Protein AF-A0A957BUR0-F1 (afdb_monomer_lite)

Structure (mmCIF, N/CA/C/O backbone):
data_AF-A0A957BUR0-F1
#
_entry.id   AF-A0A957BUR0-F1
#
loop_
_atom_site.group_PDB
_atom_site.id
_atom_site.type_symbol
_atom_site.label_atom_id
_atom_site.label_alt_id
_atom_site.label_comp_id
_atom_site.label_asym_id
_atom_site.label_entity_id
_atom_site.label_seq_id
_atom_site.pdbx_PDB_ins_code
_atom_site.Cartn_x
_atom_site.Cartn_y
_atom_site.Cartn_z
_atom_site.occupancy
_atom_site.B_iso_or_equiv
_atom_site.auth_seq_id
_atom_site.auth_comp_id
_atom_site.auth_asym_id
_atom_site.auth_atom_id
_atom_site.pdbx_PDB_model_num
ATOM 1 N N . MET A 1 1 ? -17.452 -7.408 25.838 1.00 41.84 1 MET A N 1
ATOM 2 C CA . MET A 1 1 ? -17.444 -6.812 24.484 1.00 41.84 1 MET A CA 1
ATOM 3 C C . MET A 1 1 ? -16.628 -5.535 24.554 1.00 41.84 1 MET A C 1
ATOM 5 O O . MET A 1 1 ? -17.113 -4.555 25.102 1.00 41.84 1 MET A O 1
ATOM 9 N N . THR A 1 2 ? -15.373 -5.565 24.116 1.00 44.69 2 THR A N 1
ATOM 10 C CA . THR A 1 2 ? -14.515 -4.371 24.106 1.00 44.69 2 THR A CA 1
ATOM 11 C C . THR A 1 2 ? -14.832 -3.577 22.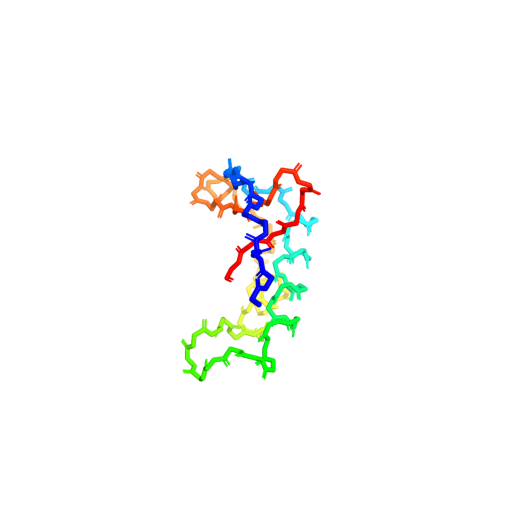845 1.00 44.69 2 THR A C 1
ATOM 13 O O . THR A 1 2 ? -14.777 -4.134 21.750 1.00 44.69 2 THR A O 1
ATOM 16 N N . ALA A 1 3 ? -15.209 -2.308 22.990 1.00 47.19 3 ALA A N 1
ATOM 17 C CA . ALA A 1 3 ? -15.388 -1.421 21.850 1.00 47.19 3 ALA A CA 1
ATOM 18 C C . ALA A 1 3 ? -14.048 -1.287 21.109 1.00 47.19 3 ALA A C 1
ATOM 20 O O . ALA A 1 3 ? -13.039 -0.921 21.711 1.00 47.19 3 ALA A O 1
ATOM 21 N N . VAL A 1 4 ? -14.029 -1.603 19.814 1.00 59.88 4 VAL A N 1
ATOM 22 C CA . VAL A 1 4 ? -12.891 -1.277 18.952 1.00 59.88 4 VAL A CA 1
ATOM 23 C C . VAL A 1 4 ? -12.919 0.234 18.761 1.00 59.88 4 VAL A C 1
ATOM 25 O O . VAL A 1 4 ? -13.862 0.766 18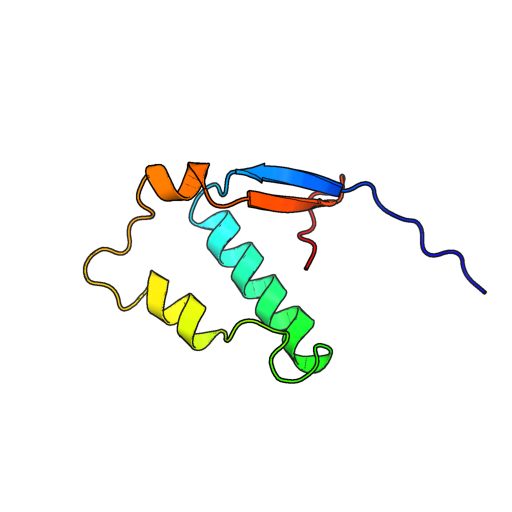.177 1.00 59.88 4 VAL A O 1
ATOM 28 N N . ALA A 1 5 ? -11.919 0.937 19.288 1.00 60.34 5 ALA A N 1
ATOM 29 C CA . ALA A 1 5 ? -11.751 2.352 19.000 1.00 60.34 5 ALA A CA 1
ATOM 30 C C . ALA A 1 5 ? -11.509 2.511 17.492 1.00 60.34 5 ALA A C 1
ATOM 32 O O . ALA A 1 5 ? -10.505 2.033 16.960 1.00 60.34 5 ALA A O 1
ATOM 33 N N . LEU A 1 6 ? -12.453 3.145 16.794 1.00 66.50 6 LEU A N 1
ATOM 34 C CA . LEU A 1 6 ? -12.286 3.486 15.388 1.00 66.50 6 LEU A CA 1
ATOM 35 C C . LEU A 1 6 ? -11.311 4.656 15.308 1.00 66.50 6 LEU A C 1
ATOM 37 O O . LEU A 1 6 ? -11.651 5.784 15.662 1.00 66.50 6 LEU A O 1
ATOM 41 N N . ASN A 1 7 ? -10.090 4.385 14.856 1.00 75.94 7 ASN A N 1
ATOM 42 C CA . ASN A 1 7 ? -9.166 5.454 14.514 1.00 75.94 7 ASN A CA 1
ATOM 43 C C . ASN A 1 7 ? -9.666 6.128 13.230 1.00 75.94 7 ASN A C 1
ATOM 45 O O . ASN A 1 7 ? -9.833 5.428 12.226 1.00 75.94 7 ASN A O 1
ATOM 49 N N . PRO A 1 8 ? -9.892 7.455 13.229 1.00 84.44 8 PRO A N 1
ATOM 50 C CA . PRO A 1 8 ? -10.274 8.162 12.019 1.00 84.44 8 PRO A CA 1
ATOM 51 C C . PRO A 1 8 ? -9.243 7.912 10.919 1.00 84.44 8 PRO A C 1
ATOM 53 O O . PRO A 1 8 ? -8.035 7.909 11.178 1.00 84.44 8 PRO A O 1
ATOM 56 N N . THR A 1 9 ? -9.721 7.696 9.698 1.00 91.25 9 THR A N 1
ATOM 57 C CA . THR A 1 9 ? -8.858 7.494 8.535 1.00 91.25 9 THR A CA 1
ATOM 58 C C . THR A 1 9 ? -8.788 8.758 7.700 1.00 91.25 9 THR A C 1
ATOM 60 O O . THR A 1 9 ? -9.813 9.375 7.408 1.00 91.25 9 THR A O 1
ATOM 63 N N . VAL A 1 10 ? -7.589 9.094 7.251 1.00 93.69 10 VAL A N 1
ATOM 64 C CA . VAL A 1 10 ? -7.340 10.114 6.234 1.00 93.69 10 VAL A CA 1
ATOM 65 C C . VAL A 1 10 ? -6.831 9.435 4.971 1.00 93.69 10 VAL A C 1
ATOM 67 O O . VAL A 1 10 ? -6.287 8.332 5.029 1.00 93.69 10 VAL A O 1
ATOM 70 N N . SER A 1 11 ? -7.010 10.081 3.820 1.00 93.38 11 SER A N 1
ATOM 71 C CA . SER A 1 11 ? -6.360 9.637 2.588 1.00 93.38 11 SER A CA 1
ATOM 72 C C . SER A 1 11 ? -5.362 10.674 2.104 1.00 93.38 11 SER A C 1
ATOM 74 O O . SER A 1 11 ? -5.594 11.880 2.228 1.00 93.38 11 SER A O 1
ATOM 76 N N . ARG A 1 12 ? -4.273 10.210 1.495 1.00 92.69 12 ARG A N 1
ATOM 77 C CA . ARG A 1 12 ? -3.253 11.067 0.880 1.00 92.69 12 ARG A CA 1
ATOM 78 C C . ARG A 1 12 ? -2.692 10.448 -0.406 1.00 92.69 12 ARG A C 1
ATOM 80 O O . ARG A 1 12 ? -2.883 9.250 -0.625 1.00 92.69 12 ARG A O 1
ATOM 87 N N . PRO A 1 13 ? -2.048 11.248 -1.276 1.00 92.12 13 PRO A N 1
ATOM 88 C CA . PRO A 1 13 ? -1.367 10.732 -2.458 1.00 92.12 13 PRO A CA 1
ATOM 89 C C . PRO A 1 13 ? -0.234 9.775 -2.071 1.00 92.12 13 PRO A C 1
ATOM 91 O O . PRO A 1 13 ? 0.391 9.938 -1.018 1.00 92.12 13 PRO A O 1
ATOM 94 N N . PHE A 1 14 ? 0.031 8.801 -2.934 1.00 90.12 14 PHE A N 1
ATOM 95 C CA . PHE A 1 14 ? 1.198 7.929 -2.834 1.00 90.12 14 PHE A CA 1
ATOM 96 C C . PHE A 1 14 ? 2.487 8.720 -3.094 1.00 90.12 14 PHE A C 1
ATOM 98 O O . PHE A 1 14 ? 2.594 9.431 -4.093 1.00 90.12 14 PHE A O 1
ATOM 105 N N . ALA A 1 15 ? 3.463 8.590 -2.201 1.00 88.75 15 ALA A N 1
ATOM 106 C CA . ALA A 1 15 ? 4.615 9.478 -2.089 1.00 88.75 15 ALA A CA 1
ATOM 107 C C . ALA A 1 15 ? 5.963 8.757 -2.250 1.00 88.75 15 ALA A C 1
ATOM 109 O O . ALA A 1 15 ? 6.952 9.143 -1.633 1.00 88.75 15 ALA A O 1
ATOM 110 N N . GLY A 1 16 ? 6.039 7.735 -3.105 1.00 86.00 16 GLY A N 1
ATOM 111 C CA . GLY A 1 16 ? 7.332 7.182 -3.510 1.00 86.00 16 GLY A CA 1
ATOM 112 C C . GLY A 1 16 ? 7.716 5.874 -2.823 1.00 86.00 16 GLY A C 1
ATOM 113 O O . GLY A 1 16 ? 6.876 5.022 -2.543 1.00 86.00 16 GLY A O 1
ATOM 114 N N . GLU A 1 17 ? 9.018 5.712 -2.593 1.00 87.81 17 GLU A N 1
ATOM 115 C CA . GLU A 1 17 ? 9.622 4.460 -2.119 1.00 87.81 17 GLU A CA 1
ATOM 116 C C . GLU A 1 17 ? 9.168 4.070 -0.705 1.00 87.81 17 GLU A C 1
ATOM 118 O O . GLU A 1 17 ? 8.831 2.912 -0.473 1.00 87.81 17 GLU A O 1
ATOM 123 N N . ASP A 1 18 ? 9.079 5.021 0.226 1.00 91.62 18 ASP A N 1
ATOM 124 C CA . ASP A 1 18 ? 8.650 4.723 1.600 1.00 91.62 18 ASP A CA 1
ATOM 125 C C . ASP A 1 18 ? 7.238 4.128 1.627 1.00 91.62 18 ASP A C 1
ATOM 127 O O . ASP A 1 18 ? 6.952 3.158 2.331 1.00 91.62 18 ASP A O 1
ATOM 131 N N . ASP A 1 19 ? 6.349 4.674 0.802 1.00 91.75 19 ASP A N 1
ATOM 132 C CA . ASP A 1 19 ? 4.993 4.166 0.653 1.00 91.75 19 ASP A CA 1
ATOM 133 C C . ASP A 1 19 ? 4.948 2.828 -0.078 1.00 91.75 19 ASP A C 1
ATOM 135 O O . ASP A 1 19 ? 4.131 1.973 0.269 1.00 91.75 19 ASP A O 1
ATOM 139 N N . PHE A 1 20 ? 5.840 2.615 -1.050 1.00 91.25 20 PHE A N 1
ATOM 140 C CA . PHE A 1 20 ? 5.992 1.311 -1.683 1.00 91.25 20 PHE A CA 1
ATOM 141 C C . PHE A 1 20 ? 6.290 0.227 -0.636 1.00 91.25 20 PHE A C 1
ATOM 143 O O . PHE A 1 20 ? 5.624 -0.813 -0.613 1.00 91.25 20 PHE A O 1
ATOM 150 N N . GLN A 1 21 ? 7.232 0.500 0.273 1.00 92.88 21 GLN A N 1
ATOM 151 C CA . GLN A 1 21 ? 7.594 -0.420 1.352 1.00 92.88 21 GLN A CA 1
ATOM 152 C C . GLN A 1 21 ? 6.468 -0.584 2.378 1.00 92.88 21 GLN A C 1
ATOM 154 O O . GLN A 1 21 ? 6.191 -1.700 2.819 1.00 92.88 21 GLN A O 1
ATOM 159 N N . ARG A 1 22 ? 5.756 0.493 2.731 1.00 95.62 22 ARG A N 1
ATOM 160 C CA . ARG A 1 22 ? 4.616 0.415 3.662 1.00 95.62 22 ARG A CA 1
ATOM 161 C C . ARG A 1 22 ? 3.472 -0.435 3.109 1.00 95.62 22 ARG A C 1
ATOM 163 O O . ARG A 1 22 ? 2.926 -1.248 3.851 1.00 95.62 22 ARG A O 1
ATOM 170 N N . VAL A 1 23 ? 3.130 -0.290 1.827 1.00 94.50 23 VAL A N 1
ATOM 171 C CA . VAL A 1 23 ? 2.117 -1.140 1.174 1.00 94.50 23 VAL A CA 1
ATOM 172 C C . VAL A 1 23 ? 2.593 -2.588 1.135 1.00 94.50 23 VAL A C 1
ATOM 174 O O . VAL A 1 23 ? 1.843 -3.486 1.507 1.00 94.50 23 VAL A O 1
ATOM 177 N N . ARG A 1 24 ? 3.857 -2.827 0.770 1.00 95.12 24 ARG A N 1
ATOM 178 C CA . ARG A 1 24 ? 4.447 -4.171 0.777 1.00 95.12 24 ARG A CA 1
ATOM 179 C C . ARG A 1 24 ? 4.333 -4.845 2.149 1.00 95.12 24 ARG A C 1
ATOM 181 O O . ARG A 1 24 ? 3.914 -5.998 2.227 1.00 95.12 24 ARG A O 1
ATOM 188 N N . ASN A 1 25 ? 4.654 -4.121 3.222 1.00 95.75 25 ASN A N 1
ATOM 189 C CA . ASN A 1 25 ? 4.534 -4.621 4.592 1.00 95.75 25 ASN A CA 1
ATOM 190 C C . ASN A 1 25 ? 3.079 -4.914 4.968 1.00 95.75 25 ASN A C 1
ATOM 192 O O . ASN A 1 25 ? 2.816 -5.974 5.526 1.00 95.75 25 ASN A O 1
ATOM 196 N N . LEU A 1 26 ? 2.129 -4.048 4.595 1.00 95.19 26 LEU A N 1
ATOM 197 C CA . LEU A 1 26 ? 0.700 -4.306 4.801 1.00 95.19 26 LEU A CA 1
ATO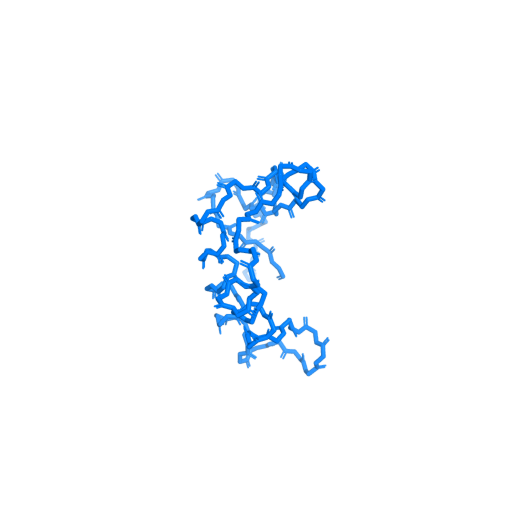M 198 C C . LEU A 1 26 ? 0.257 -5.611 4.120 1.00 95.19 26 LEU A C 1
ATOM 200 O O . LEU A 1 26 ? -0.423 -6.425 4.744 1.00 95.19 26 LEU A O 1
ATOM 204 N N . LEU A 1 27 ? 0.668 -5.844 2.869 1.00 94.88 27 LEU A N 1
ATOM 205 C CA . LEU A 1 27 ? 0.328 -7.070 2.138 1.00 94.88 27 LEU A CA 1
ATOM 206 C C . LEU A 1 27 ? 0.890 -8.317 2.836 1.00 94.88 27 LEU A C 1
ATOM 208 O O . LEU A 1 27 ? 0.188 -9.321 2.936 1.00 94.88 27 LEU A O 1
ATOM 212 N N . ILE A 1 28 ? 2.119 -8.250 3.359 1.00 95.12 28 ILE A N 1
ATOM 213 C CA . ILE A 1 28 ? 2.744 -9.343 4.125 1.00 95.12 28 ILE A CA 1
ATOM 214 C C . ILE A 1 28 ? 2.014 -9.577 5.453 1.00 95.12 28 ILE A C 1
ATOM 216 O O . ILE A 1 28 ? 1.657 -10.714 5.756 1.00 95.12 28 ILE A O 1
ATOM 220 N N . GLU A 1 29 ? 1.779 -8.517 6.232 1.00 94.50 29 GLU A N 1
ATOM 221 C CA . GLU A 1 29 ? 1.130 -8.584 7.549 1.00 94.50 29 GLU A CA 1
ATOM 222 C C . GLU A 1 29 ? -0.281 -9.172 7.465 1.00 94.50 29 GLU A C 1
ATOM 224 O O . GLU A 1 29 ? -0.697 -9.928 8.343 1.00 94.50 29 GLU A O 1
ATOM 229 N N . THR A 1 30 ? -1.016 -8.843 6.403 1.00 93.62 30 THR A N 1
ATOM 230 C CA . THR A 1 30 ? -2.415 -9.254 6.228 1.00 93.62 30 THR A CA 1
ATOM 231 C C . THR A 1 30 ? -2.573 -10.586 5.496 1.00 93.62 30 THR A C 1
ATOM 233 O O . THR A 1 30 ? -3.596 -11.246 5.655 1.00 93.62 30 THR A O 1
ATOM 236 N N . TYR A 1 31 ? -1.557 -11.057 4.764 1.00 93.06 31 TYR A N 1
ATOM 237 C CA . TYR A 1 31 ? -1.601 -12.333 4.040 1.00 93.06 31 TYR A CA 1
ATOM 238 C C . TYR A 1 31 ? -2.160 -13.530 4.836 1.00 93.06 31 TYR A C 1
ATOM 240 O O . TYR A 1 31 ? -3.031 -14.212 4.298 1.00 93.06 31 TYR A O 1
ATOM 248 N N . PRO A 1 32 ? -1.742 -13.807 6.089 1.00 93.50 32 PRO A N 1
ATOM 249 C CA . PRO A 1 32 ? -2.236 -14.974 6.825 1.00 93.50 32 PRO A CA 1
ATOM 250 C C . PRO A 1 32 ? -3.696 -14.865 7.292 1.00 93.50 32 PRO A C 1
ATOM 252 O O . PRO A 1 32 ? -4.277 -15.882 7.666 1.00 93.50 32 PRO A O 1
ATOM 255 N N . ILE A 1 33 ? -4.280 -13.662 7.310 1.00 94.38 33 ILE A N 1
ATOM 256 C CA . ILE A 1 33 ? -5.641 -13.415 7.821 1.00 94.38 33 ILE A CA 1
ATOM 257 C C . ILE A 1 33 ? -6.643 -13.040 6.723 1.00 94.38 33 ILE A C 1
ATOM 259 O O . ILE A 1 33 ? -7.850 -13.077 6.958 1.00 94.38 33 ILE A O 1
ATOM 263 N N . THR A 1 34 ? -6.165 -12.693 5.529 1.00 92.56 34 THR A N 1
ATOM 264 C CA . THR A 1 34 ? -7.013 -12.282 4.410 1.00 92.56 34 THR A CA 1
ATOM 265 C C . THR A 1 34 ? -7.472 -13.498 3.597 1.00 92.56 34 THR A C 1
ATOM 267 O O . THR A 1 34 ? -6.639 -14.318 3.202 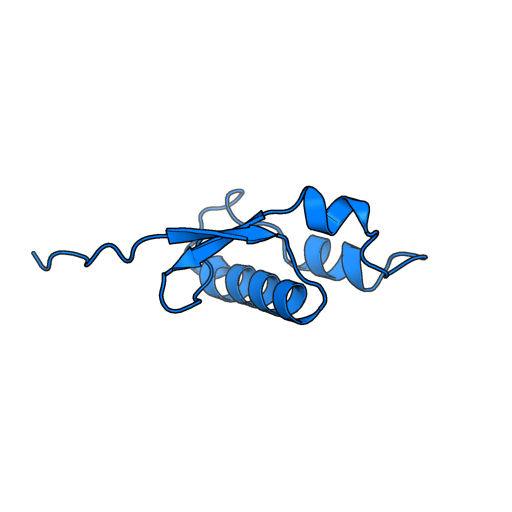1.00 92.56 34 THR A O 1
ATOM 270 N N . PRO A 1 35 ? -8.777 -13.635 3.289 1.00 93.06 35 PRO A N 1
ATOM 271 C CA . PRO A 1 35 ? -9.270 -14.718 2.446 1.00 93.06 35 PRO A CA 1
ATOM 272 C C . PRO A 1 35 ? -8.617 -14.750 1.057 1.00 93.06 35 PRO A C 1
ATOM 274 O O . PRO A 1 35 ? -8.173 -13.733 0.516 1.00 93.06 35 PRO A O 1
ATOM 277 N N . VAL A 1 36 ? -8.607 -15.932 0.439 1.00 90.00 36 VAL A N 1
ATOM 278 C CA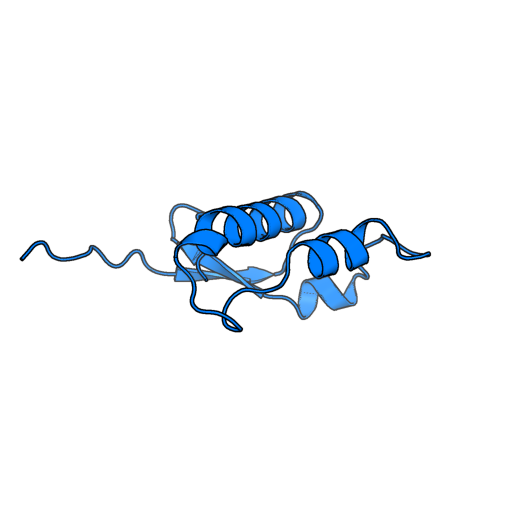 . VAL A 1 36 ? -8.058 -16.126 -0.910 1.00 90.00 36 VAL A CA 1
ATOM 279 C C . VAL A 1 36 ? -8.737 -15.178 -1.902 1.00 90.00 36 VAL A C 1
ATOM 281 O O . VAL A 1 36 ? -9.961 -15.111 -1.974 1.00 90.00 36 VAL A O 1
ATOM 284 N N . GLY A 1 37 ? -7.926 -14.452 -2.675 1.00 87.25 37 GLY A N 1
ATOM 285 C CA . GLY A 1 37 ? -8.395 -13.491 -3.678 1.00 87.25 37 GLY A CA 1
ATOM 286 C C . GLY A 1 37 ? -8.691 -12.08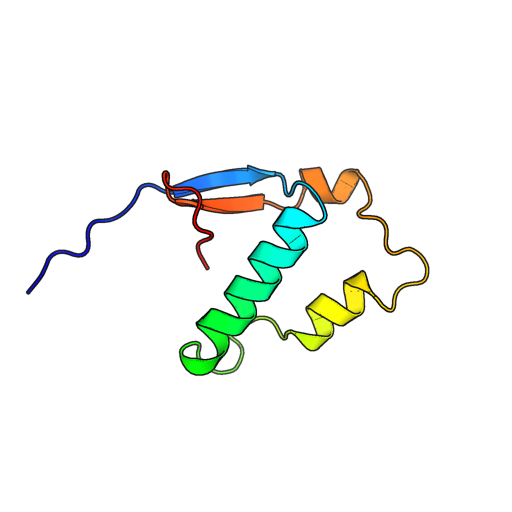6 -3.146 1.00 87.25 37 GLY A C 1
ATOM 287 O O . GLY A 1 37 ? -8.942 -11.199 -3.956 1.00 87.25 37 GLY A O 1
ATOM 288 N N . PHE A 1 38 ? -8.621 -11.861 -1.829 1.00 88.44 38 PHE A N 1
ATOM 289 C CA . PHE A 1 38 ? -8.852 -10.543 -1.221 1.00 88.44 38 PHE A CA 1
ATOM 290 C C . PHE A 1 38 ? -7.566 -9.785 -0.880 1.00 88.44 38 PHE A C 1
ATOM 292 O O . PHE A 1 38 ? -7.624 -8.579 -0.664 1.00 88.44 38 PHE A O 1
ATOM 299 N N . ASN A 1 39 ? -6.409 -10.455 -0.864 1.00 91.50 39 ASN A N 1
ATOM 300 C CA . ASN A 1 39 ? -5.115 -9.787 -0.741 1.00 91.50 39 ASN A CA 1
ATOM 301 C C . ASN A 1 39 ? -4.442 -9.668 -2.109 1.00 91.50 39 ASN A C 1
ATOM 303 O O . ASN A 1 39 ? -4.504 -10.597 -2.922 1.00 91.50 39 ASN A O 1
ATOM 307 N N . TRP A 1 40 ? -3.762 -8.549 -2.352 1.00 89.38 40 TRP A N 1
ATOM 308 C CA . TRP A 1 40 ? -2.944 -8.418 -3.549 1.00 89.38 40 TRP A CA 1
ATOM 309 C C . TRP A 1 40 ? -1.717 -9.324 -3.447 1.00 89.38 40 TRP A C 1
ATOM 311 O O . TRP A 1 40 ? -1.111 -9.487 -2.389 1.00 89.38 40 TRP A O 1
ATOM 321 N N . GLU A 1 41 ? -1.340 -9.932 -4.564 1.00 89.75 41 GLU A N 1
ATOM 322 C CA . GLU A 1 41 ? -0.234 -10.879 -4.591 1.00 89.75 41 GLU A CA 1
ATOM 323 C C . GLU A 1 41 ? 1.110 -10.127 -4.531 1.00 89.75 41 GLU A C 1
ATOM 325 O O . GLU A 1 41 ? 1.386 -9.242 -5.347 1.00 89.75 41 GLU A O 1
ATOM 330 N N . ILE A 1 42 ? 1.943 -10.462 -3.540 1.00 91.00 42 ILE A N 1
ATOM 331 C CA . ILE A 1 42 ? 3.186 -9.731 -3.244 1.00 91.00 42 ILE A CA 1
ATOM 332 C C . ILE A 1 42 ? 4.185 -9.832 -4.403 1.00 91.00 42 ILE A C 1
ATOM 334 O O . ILE A 1 42 ? 4.858 -8.848 -4.699 1.00 91.00 42 ILE A O 1
ATOM 338 N N . ARG A 1 43 ? 4.265 -10.960 -5.124 1.00 90.12 43 ARG A N 1
ATOM 339 C CA . ARG A 1 43 ? 5.180 -11.079 -6.274 1.00 90.12 43 ARG A CA 1
ATOM 340 C C . ARG A 1 43 ? 4.773 -10.163 -7.426 1.00 90.12 43 ARG A C 1
ATOM 342 O O . ARG A 1 43 ? 5.650 -9.683 -8.132 1.00 90.12 43 ARG A O 1
ATOM 349 N N . ARG A 1 44 ? 3.484 -9.866 -7.623 1.00 89.56 44 ARG A N 1
ATOM 350 C CA . ARG A 1 44 ? 3.019 -8.855 -8.591 1.00 89.56 44 ARG A CA 1
ATOM 351 C C . ARG A 1 44 ? 3.405 -7.445 -8.159 1.00 89.56 44 ARG A C 1
ATOM 353 O O . ARG A 1 44 ? 3.775 -6.643 -9.014 1.00 89.56 44 ARG A O 1
ATOM 360 N N . TRP A 1 45 ? 3.322 -7.152 -6.862 1.00 90.69 45 TRP A N 1
ATOM 361 C CA . TRP A 1 45 ? 3.757 -5.871 -6.298 1.00 90.69 45 TRP A CA 1
ATOM 362 C C . TRP A 1 45 ? 5.266 -5.658 -6.480 1.00 90.69 45 TRP A C 1
ATOM 364 O O . TRP A 1 45 ? 5.685 -4.679 -7.098 1.00 90.69 45 TRP A O 1
ATOM 374 N N . ASP A 1 46 ? 6.073 -6.631 -6.049 1.00 91.12 46 ASP A N 1
ATOM 375 C CA . ASP A 1 46 ? 7.531 -6.629 -6.216 1.00 91.12 46 ASP A CA 1
ATOM 376 C C . ASP A 1 46 ? 7.918 -6.647 -7.710 1.00 91.12 46 ASP A C 1
ATOM 378 O O . ASP A 1 46 ? 8.813 -5.922 -8.146 1.00 91.12 46 ASP A O 1
ATOM 382 N N . GLY A 1 47 ? 7.185 -7.411 -8.524 1.00 89.31 47 GLY A N 1
ATOM 383 C CA . GLY A 1 47 ? 7.322 -7.505 -9.979 1.00 89.31 47 GLY A CA 1
ATOM 384 C C . GLY A 1 47 ? 7.228 -6.154 -10.682 1.00 89.31 47 GLY A C 1
ATOM 385 O O . GLY A 1 47 ? 8.067 -5.817 -11.517 1.00 89.31 47 GLY A O 1
ATOM 386 N N . TRP A 1 48 ? 6.229 -5.354 -10.310 1.00 83.31 48 TRP A N 1
ATOM 387 C CA . TRP A 1 48 ? 6.043 -4.014 -10.858 1.00 83.31 48 TRP A CA 1
ATOM 388 C C . TRP A 1 48 ? 7.228 -3.085 -10.556 1.00 83.31 48 TRP A C 1
ATOM 390 O O . TRP A 1 48 ? 7.601 -2.288 -11.414 1.00 83.31 48 TRP A O 1
ATOM 400 N N . ARG A 1 49 ? 7.841 -3.206 -9.371 1.00 83.69 49 ARG A N 1
ATOM 401 C CA . ARG A 1 49 ? 8.907 -2.304 -8.911 1.00 83.69 49 ARG A CA 1
ATOM 402 C C . ARG A 1 49 ? 10.309 -2.705 -9.351 1.00 83.69 49 ARG A C 1
ATOM 404 O O . ARG A 1 49 ? 11.125 -1.817 -9.594 1.00 83.69 49 ARG A O 1
ATOM 411 N N . TYR A 1 50 ? 10.609 -4.001 -9.392 1.00 85.56 50 TYR A N 1
ATOM 412 C CA . TYR A 1 50 ? 11.979 -4.496 -9.570 1.00 85.56 50 TYR A CA 1
ATOM 413 C C . TYR A 1 50 ? 12.240 -5.126 -10.940 1.00 85.56 50 TYR A C 1
ATOM 415 O O . TYR A 1 50 ? 13.397 -5.281 -11.316 1.00 85.56 50 TYR A O 1
ATOM 423 N N . TYR A 1 51 ? 11.192 -5.471 -11.694 1.00 84.50 51 TYR A N 1
ATOM 424 C CA . TYR A 1 51 ? 11.319 -6.241 -12.937 1.00 84.50 51 TYR A CA 1
ATOM 425 C C . TYR A 1 51 ? 10.705 -5.537 -14.157 1.00 84.50 51 TYR A C 1
ATOM 427 O O . TYR A 1 51 ? 10.443 -6.169 -15.180 1.00 84.50 51 TYR A O 1
ATOM 435 N N . ARG A 1 52 ? 10.482 -4.220 -14.066 1.00 76.31 52 ARG A N 1
ATOM 436 C CA . ARG A 1 52 ? 10.119 -3.358 -15.200 1.00 76.31 52 ARG A CA 1
ATOM 437 C C . ARG A 1 52 ? 11.334 -2.587 -15.706 1.00 76.31 52 ARG A C 1
ATOM 439 O O . ARG A 1 52 ? 12.205 -2.225 -14.925 1.00 76.31 52 ARG A O 1
ATOM 446 N N . GLU A 1 53 ? 11.356 -2.321 -17.010 1.00 72.00 53 GLU A N 1
ATOM 447 C CA . GLU A 1 53 ? 12.427 -1.569 -17.680 1.00 72.00 53 GLU A CA 1
ATOM 448 C C . GLU A 1 53 ? 12.547 -0.129 -17.148 1.00 72.00 53 GLU A C 1
ATOM 450 O O . GLU A 1 53 ? 13.653 0.361 -16.935 1.00 72.00 53 GLU A O 1
ATOM 455 N N . ASP A 1 54 ? 11.413 0.507 -16.825 1.00 74.94 54 ASP A N 1
ATOM 456 C CA . ASP A 1 54 ? 11.363 1.736 -16.029 1.00 74.94 54 ASP A CA 1
ATOM 457 C C . ASP A 1 54 ? 10.749 1.436 -14.658 1.00 74.94 54 ASP A C 1
ATOM 459 O O . ASP A 1 54 ? 9.579 1.064 -14.542 1.00 74.94 54 ASP A O 1
ATOM 463 N N . THR A 1 55 ? 11.566 1.579 -13.618 1.00 69.44 55 THR A N 1
ATOM 464 C CA . THR A 1 55 ? 11.172 1.341 -12.223 1.00 69.44 55 THR A CA 1
ATOM 465 C C . THR A 1 55 ? 10.766 2.620 -11.496 1.00 69.44 55 THR A C 1
ATOM 467 O O . THR A 1 55 ? 10.408 2.579 -10.315 1.00 69.44 55 THR A O 1
ATOM 470 N N . ARG A 1 56 ? 10.822 3.772 -12.179 1.00 72.31 56 ARG A N 1
ATOM 471 C CA . ARG A 1 56 ? 10.398 5.046 -11.606 1.00 72.31 56 ARG A CA 1
ATOM 472 C C . ARG A 1 56 ? 8.884 5.072 -11.506 1.00 72.31 56 ARG A C 1
ATOM 474 O O . ARG A 1 56 ? 8.156 4.683 -12.418 1.00 72.31 56 ARG A O 1
ATOM 481 N N . ILE A 1 57 ? 8.410 5.601 -10.390 1.00 69.75 57 ILE A N 1
ATOM 482 C CA . ILE A 1 57 ? 6.998 5.906 -10.222 1.00 69.75 57 ILE A CA 1
ATOM 483 C C . ILE A 1 57 ? 6.722 7.117 -11.099 1.00 69.75 57 ILE A C 1
ATOM 485 O O . ILE A 1 57 ? 7.218 8.213 -10.830 1.00 69.75 57 ILE A O 1
ATOM 489 N N . ALA A 1 58 ? 5.970 6.906 -12.172 1.00 72.50 58 ALA A N 1
ATOM 490 C CA . ALA A 1 58 ? 5.638 7.986 -13.075 1.00 72.50 58 ALA A CA 1
ATOM 491 C C . ALA A 1 58 ? 4.824 9.063 -12.316 1.00 72.50 58 ALA A C 1
ATOM 493 O O . ALA A 1 58 ? 3.964 8.708 -11.498 1.00 72.50 58 ALA A O 1
ATOM 494 N N . PRO A 1 59 ? 5.092 10.368 -12.512 1.00 71.50 59 PRO A N 1
ATOM 495 C CA . PRO A 1 59 ? 4.471 11.436 -11.723 1.00 71.50 59 PRO A CA 1
ATOM 496 C C . PRO A 1 59 ? 2.939 11.424 -11.742 1.00 71.50 59 PRO A C 1
ATOM 498 O O . PRO A 1 59 ? 2.303 11.845 -10.783 1.00 71.50 59 PRO A O 1
ATOM 501 N N . GLU A 1 60 ? 2.321 10.910 -12.800 1.00 74.31 60 GLU A N 1
ATOM 502 C CA . GLU A 1 60 ? 0.871 10.776 -12.901 1.00 74.31 60 GLU A CA 1
ATOM 503 C C . GLU A 1 60 ? 0.295 9.680 -11.988 1.00 74.31 60 GLU A C 1
ATOM 505 O O . GLU A 1 60 ? -0.880 9.729 -11.628 1.00 74.31 60 GLU A O 1
ATOM 510 N N . TRP A 1 61 ? 1.102 8.703 -11.561 1.00 72.12 61 TRP A N 1
ATOM 511 C CA . TRP A 1 61 ? 0.666 7.648 -10.642 1.00 72.12 61 TRP A CA 1
ATOM 512 C C . TRP A 1 61 ? 0.533 8.163 -9.212 1.00 72.12 61 TRP A C 1
ATOM 514 O O . TRP A 1 61 ? -0.417 7.787 -8.528 1.00 72.12 61 TRP A O 1
ATOM 524 N N . SER A 1 62 ? 1.411 9.072 -8.775 1.00 71.56 62 SER A N 1
ATOM 525 C CA . SER A 1 62 ? 1.321 9.673 -7.434 1.00 71.56 62 SER A CA 1
ATOM 526 C C . SER A 1 62 ? 0.008 10.437 -7.234 1.00 71.56 62 SER A C 1
ATOM 528 O O . SER A 1 62 ? -0.527 10.470 -6.131 1.00 71.56 62 SER A O 1
ATOM 530 N N . GLN A 1 63 ? -0.569 10.976 -8.312 1.00 77.31 63 GLN A N 1
ATOM 531 C CA . GLN A 1 63 ? -1.852 11.683 -8.284 1.00 77.31 63 GLN A CA 1
ATOM 532 C C . GLN A 1 63 ? -3.068 10.747 -8.320 1.00 77.31 63 GLN A C 1
ATOM 534 O O . GLN A 1 63 ? -4.148 11.124 -7.864 1.00 77.31 63 GLN A O 1
ATOM 539 N N . ARG A 1 64 ? -2.914 9.535 -8.864 1.00 85.56 64 ARG A N 1
ATOM 540 C CA . ARG A 1 64 ? -4.012 8.568 -9.046 1.00 85.56 64 ARG A CA 1
ATOM 541 C C . ARG A 1 64 ? -4.090 7.546 -7.921 1.00 85.56 64 ARG A C 1
ATOM 543 O O . ARG A 1 64 ? -5.174 7.049 -7.630 1.00 85.56 64 ARG A O 1
ATOM 550 N N . ILE A 1 65 ? -2.961 7.239 -7.288 1.00 88.62 65 ILE A N 1
ATOM 551 C CA . ILE A 1 65 ? -2.897 6.308 -6.167 1.00 88.62 65 ILE A CA 1
ATOM 552 C C . ILE A 1 65 ? -3.130 7.076 -4.873 1.00 88.62 65 ILE A C 1
ATOM 554 O O . ILE A 1 65 ? -2.469 8.072 -4.573 1.00 88.62 65 ILE A O 1
ATOM 558 N N . ARG A 1 66 ? -4.076 6.574 -4.085 1.00 92.44 66 ARG A N 1
ATOM 559 C CA . ARG A 1 66 ? -4.393 7.081 -2.757 1.00 92.44 66 ARG A CA 1
ATOM 560 C C . ARG A 1 66 ? -4.111 5.994 -1.738 1.00 92.44 66 ARG A C 1
ATOM 562 O O . ARG A 1 66 ? -4.451 4.837 -1.961 1.00 92.44 66 ARG A O 1
ATOM 569 N N . LEU A 1 67 ? -3.496 6.387 -0.633 1.00 94.00 67 LEU A N 1
ATOM 570 C CA . LEU A 1 67 ? -3.324 5.540 0.538 1.00 94.00 67 LEU A CA 1
ATOM 571 C C . LEU A 1 67 ? -4.250 6.035 1.635 1.00 94.00 67 LEU A C 1
ATOM 573 O O . LEU A 1 67 ? -4.364 7.246 1.839 1.00 94.00 67 LEU A O 1
ATOM 577 N N . TRP A 1 68 ? -4.889 5.099 2.330 1.00 95.12 68 TRP A N 1
ATOM 578 C CA . TRP A 1 68 ? -5.656 5.372 3.535 1.00 95.12 68 TRP A CA 1
ATOM 579 C C . TRP A 1 68 ? -4.814 5.008 4.744 1.00 95.12 68 TRP A C 1
ATOM 581 O O . TRP A 1 68 ? -4.239 3.921 4.814 1.00 95.12 68 TRP A O 1
ATOM 591 N N . GLU A 1 69 ? -4.740 5.929 5.695 1.00 95.56 69 GLU A N 1
ATOM 592 C CA . GLU A 1 69 ? -4.029 5.727 6.946 1.00 95.56 69 GLU A CA 1
ATOM 593 C C . GLU A 1 69 ? -4.853 6.222 8.127 1.00 95.56 69 GLU A C 1
ATOM 595 O O . GLU A 1 69 ? -5.677 7.130 8.003 1.00 95.56 69 GLU A O 1
ATOM 600 N N . THR A 1 70 ? -4.642 5.612 9.287 1.00 94.38 70 THR A N 1
ATOM 601 C CA . THR A 1 70 ? -5.149 6.147 10.549 1.00 94.38 70 THR A CA 1
ATOM 602 C C . THR A 1 70 ? -4.509 7.506 10.830 1.00 94.38 70 THR A C 1
ATOM 604 O O . THR A 1 70 ? -3.427 7.811 10.328 1.00 94.38 70 THR A O 1
ATOM 607 N N . THR A 1 71 ? -5.106 8.307 11.710 1.00 89.25 71 THR A N 1
ATOM 608 C CA . THR A 1 71 ? -4.478 9.547 12.213 1.00 89.25 71 THR A CA 1
ATOM 609 C C . THR A 1 71 ? -3.110 9.330 12.872 1.00 89.25 71 THR A C 1
ATOM 611 O O . THR A 1 71 ? -2.337 10.274 12.989 1.00 89.25 71 THR A O 1
ATOM 614 N N . ALA A 1 72 ? -2.783 8.094 13.265 1.00 89.44 72 ALA A N 1
ATOM 615 C CA . ALA A 1 72 ? -1.471 7.695 13.776 1.00 89.44 72 ALA A CA 1
ATOM 616 C C . ALA A 1 72 ? -0.475 7.274 12.671 1.00 89.44 72 ALA A C 1
ATOM 618 O O . ALA A 1 72 ? 0.619 6.809 12.979 1.00 89.44 72 ALA A O 1
ATOM 619 N N . GLY A 1 73 ? -0.844 7.390 11.392 1.00 89.50 73 GLY A N 1
ATOM 620 C CA . GLY A 1 73 ? 0.026 7.087 10.255 1.00 89.50 73 GLY A CA 1
ATOM 621 C C . GLY A 1 73 ? 0.159 5.597 9.926 1.00 89.50 73 GLY A C 1
ATOM 622 O O . GLY A 1 73 ? 1.104 5.203 9.244 1.00 89.50 73 GLY A O 1
ATOM 623 N N . ARG A 1 74 ? -0.756 4.728 10.376 1.00 92.56 74 ARG A N 1
ATOM 624 C CA . ARG A 1 74 ? -0.751 3.308 9.973 1.00 92.56 74 ARG A CA 1
ATOM 625 C C . ARG A 1 74 ? -1.631 3.102 8.746 1.00 92.56 74 ARG A C 1
ATOM 627 O O . ARG A 1 74 ? -2.774 3.543 8.770 1.00 92.56 74 ARG A O 1
ATOM 634 N N . LEU A 1 75 ? -1.129 2.416 7.714 1.00 94.69 75 LEU A N 1
ATOM 635 C CA . LEU A 1 75 ? -1.945 2.064 6.545 1.00 94.69 75 LEU A CA 1
ATOM 636 C C . LEU A 1 75 ? -3.114 1.147 6.929 1.00 94.69 75 LEU A C 1
ATOM 638 O O . LEU A 1 75 ? -2.991 0.328 7.842 1.00 94.69 75 LEU A O 1
ATOM 642 N N . VAL A 1 76 ? -4.227 1.293 6.213 1.00 91.31 76 VAL A N 1
ATOM 643 C CA . VAL A 1 76 ? -5.456 0.505 6.374 1.00 91.31 76 VAL A CA 1
ATOM 644 C C . VAL A 1 76 ? -5.783 -0.185 5.046 1.00 91.31 76 VAL A C 1
ATOM 646 O O . VAL A 1 76 ? -5.669 0.451 3.997 1.00 91.31 76 VAL A O 1
ATOM 649 N N . GLY A 1 77 ? -6.181 -1.461 5.093 1.00 82.44 77 GLY A N 1
ATOM 650 C CA . GLY A 1 77 ? -6.532 -2.288 3.934 1.00 82.44 77 GLY A CA 1
ATOM 651 C C . GLY A 1 77 ? -7.465 -3.430 4.297 1.00 82.44 77 GLY A C 1
ATOM 652 O O . GLY A 1 77 ? -7.524 -3.768 5.502 1.00 82.44 77 GLY A O 1
#

pLDDT: mean 85.05, std 12.06, range [41.84, 95.75]

Foldseek 3Di:
DDDDPDQDKDKAFDDPDVSLVLLLVVLVVCVVPDDPPRGDDNCVSVCQQPVDPDNDDDPVRSVVDMFMDGPVRHTDD

Radius of gyration: 14.32 Å; chains: 1; bounding box: 30×28×42 Å

Sequence (77 aa):
MTAVALNPTVSRPFAGEDDFQRVRNLLIETYPITPVGFNWEIRRWDGWRYYREDTRIAPEWSQRIRLWETTAGRLVG

Secondary structure (DSSP, 8-state):
------PPEEEEE--SHHHHHHHHHHHHHHTTTSPTTTSPPHHHHHHHHHSSS--S--HHHHHH-EEEEETTS-B--